Protein AF-A0A9D9P5X5-F1 (afdb_monomer)

pLDDT: mean 81.69, std 18.28, range [37.97, 97.06]

Mean predicted aligned error: 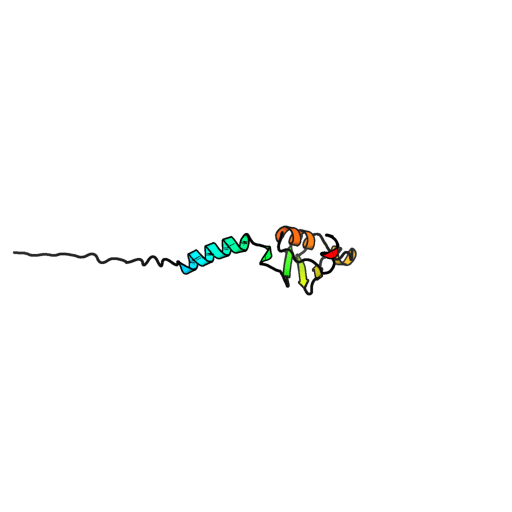11.42 Å

Nearest PDB structures (foldseek):
  2it9-assembly2_D  TM=4.334E-01  e=1.826E+00  Prochlorococcus marinus str. NATL2A
  5a9z-assembly1_AP  TM=3.724E-01  e=2.534E+00  Thermus thermophilus HB8
  1e8s-assembly1_A  TM=2.461E-01  e=3.756E+00  Homo sapiens
  9asn-assembly1_B  TM=2.417E-01  e=7.727E+00  Homo sapiens

Sequence (104 aa):
MFMVGQARRDGPEGGWIMNSSLIGKIEKARRYAAEPERVQVQSLHVRFRGEHDVYDVLFADGSWSCTCHSFEALGLGTCSHIMALERLLGPIAPQAVGQAERVS

Structure (mmCIF, N/CA/C/O backbone):
data_AF-A0A9D9P5X5-F1
#
_entry.id   AF-A0A9D9P5X5-F1
#
loop_
_atom_site.group_PDB
_atom_site.id
_atom_site.type_symbol
_atom_site.label_atom_id
_atom_site.label_alt_id
_atom_site.label_comp_id
_atom_site.label_asym_id
_atom_site.label_entity_id
_atom_site.label_seq_id
_atom_site.pdbx_PDB_ins_code
_atom_site.Cartn_x
_atom_site.Cartn_y
_atom_site.Cartn_z
_atom_site.occupancy
_atom_site.B_iso_or_equiv
_atom_site.auth_seq_id
_atom_site.auth_comp_id
_atom_site.auth_asym_id
_atom_site.auth_atom_id
_atom_site.pdbx_PDB_model_num
ATOM 1 N N . MET A 1 1 ? -57.239 58.183 17.688 1.00 45.16 1 MET A N 1
ATOM 2 C CA . MET A 1 1 ? -57.177 58.121 16.211 1.00 45.16 1 MET A CA 1
ATOM 3 C C . MET A 1 1 ? -55.717 58.376 15.849 1.00 45.16 1 MET A C 1
ATOM 5 O O . MET A 1 1 ? -55.295 59.506 15.980 1.00 45.16 1 MET A O 1
ATOM 9 N N . PHE A 1 2 ? -54.828 57.408 15.627 1.00 40.81 2 PHE A N 1
ATOM 10 C CA . PHE A 1 2 ? -54.919 56.085 15.005 1.00 40.81 2 PHE A CA 1
ATOM 11 C C . PHE A 1 2 ? -54.018 55.061 15.726 1.00 40.81 2 PHE A C 1
ATOM 13 O O . PHE A 1 2 ? -52.931 55.401 16.181 1.00 40.81 2 PHE A O 1
ATOM 20 N N . MET A 1 3 ? -54.467 53.803 15.770 1.00 47.62 3 MET A N 1
ATOM 21 C CA . MET A 1 3 ? -53.602 52.633 15.930 1.00 47.62 3 MET A CA 1
ATOM 22 C C . MET A 1 3 ? -52.882 52.352 14.606 1.00 47.62 3 MET A C 1
ATOM 24 O O . MET A 1 3 ? -53.569 52.135 13.614 1.00 47.62 3 MET A O 1
ATOM 28 N N . VAL A 1 4 ? -51.549 52.275 14.604 1.00 59.31 4 VAL A N 1
ATOM 29 C CA . VAL A 1 4 ? -50.717 51.502 13.653 1.00 59.31 4 VAL A CA 1
ATOM 30 C C . VAL A 1 4 ? -49.399 51.242 14.391 1.00 59.31 4 VAL A C 1
ATOM 32 O O . VAL A 1 4 ? -48.816 52.174 14.922 1.00 59.31 4 VAL A O 1
ATOM 35 N N . GLY A 1 5 ? -48.837 50.055 14.535 1.00 47.47 5 GLY A N 1
ATOM 36 C CA . GLY A 1 5 ? -49.134 48.731 14.029 1.00 47.47 5 GLY A CA 1
ATOM 37 C C . GLY A 1 5 ? -47.915 47.904 14.429 1.00 47.47 5 GLY A C 1
ATOM 38 O O . GLY A 1 5 ? -46.790 48.237 14.067 1.00 47.47 5 GLY A O 1
ATOM 39 N N . GLN A 1 6 ? -48.130 46.882 15.252 1.00 52.47 6 GLN A N 1
ATOM 40 C CA . GLN A 1 6 ? -47.128 45.879 15.594 1.00 52.47 6 GLN A CA 1
ATOM 41 C C . GLN A 1 6 ? -46.694 45.176 14.301 1.00 52.47 6 GLN A C 1
ATOM 43 O O . GLN A 1 6 ? -47.426 44.333 13.785 1.00 52.47 6 GLN A O 1
ATOM 48 N N . ALA A 1 7 ? -45.526 45.525 13.766 1.00 50.75 7 ALA A N 1
ATOM 49 C CA . ALA A 1 7 ? -44.905 44.777 12.683 1.00 50.75 7 ALA A CA 1
ATOM 50 C C . ALA A 1 7 ? -43.872 43.823 13.284 1.00 50.75 7 ALA A C 1
ATOM 52 O O . ALA A 1 7 ? -42.708 44.170 13.492 1.00 50.75 7 ALA A O 1
ATOM 53 N N . ARG A 1 8 ? -44.356 42.613 13.579 1.00 54.16 8 ARG A N 1
ATOM 54 C CA . ARG A 1 8 ? -43.540 41.410 13.742 1.00 54.16 8 ARG A CA 1
ATOM 55 C C . ARG A 1 8 ? -42.571 41.314 12.564 1.00 54.16 8 ARG A C 1
ATOM 57 O O . ARG A 1 8 ? -42.993 41.438 11.416 1.00 54.16 8 ARG A O 1
ATOM 64 N N . ARG A 1 9 ? -41.288 41.087 12.838 1.00 51.84 9 ARG A N 1
ATOM 65 C CA . ARG A 1 9 ? -40.379 40.511 11.845 1.00 51.84 9 ARG A CA 1
ATOM 66 C C . ARG A 1 9 ? -40.104 39.085 12.277 1.00 51.84 9 ARG A C 1
ATOM 68 O O . ARG A 1 9 ? -39.296 38.846 13.169 1.00 51.84 9 ARG A O 1
ATOM 75 N N . ASP A 1 10 ? -40.873 38.191 11.674 1.00 50.31 10 ASP A N 1
ATOM 76 C CA . ASP A 1 10 ? -40.660 36.752 11.690 1.00 50.31 10 ASP A CA 1
ATOM 77 C C . ASP A 1 10 ? -39.300 36.423 11.032 1.00 50.31 10 ASP A C 1
ATOM 79 O O . ASP A 1 10 ? -38.804 37.184 10.197 1.00 50.31 10 ASP A O 1
ATOM 83 N N . GLY A 1 11 ? -38.667 35.337 11.493 1.00 55.31 11 GLY A N 1
ATOM 84 C CA . GLY A 1 11 ? -37.247 35.006 11.308 1.00 55.31 11 GLY A CA 1
ATOM 85 C C . GLY A 1 11 ? -36.770 34.725 9.874 1.00 55.31 11 GLY A C 1
ATOM 86 O O . GLY A 1 11 ? -37.530 34.739 8.910 1.00 55.31 11 GLY A O 1
ATOM 87 N N . PRO A 1 12 ? -35.495 34.334 9.742 1.00 50.19 12 PRO A N 1
ATOM 88 C CA . PRO A 1 12 ? -35.294 32.949 9.345 1.00 50.19 12 PRO A CA 1
ATOM 89 C C . PRO A 1 12 ? -34.722 32.172 10.519 1.00 50.19 12 PRO A C 1
ATOM 91 O O . PRO A 1 12 ? -33.592 32.397 10.955 1.00 50.19 12 PRO A O 1
ATOM 94 N N . GLU A 1 13 ? -35.506 31.210 10.996 1.00 54.66 13 GLU A N 1
ATOM 95 C CA . GLU A 1 13 ? -34.965 30.043 11.671 1.00 54.66 13 GLU A CA 1
ATOM 96 C C . GLU A 1 13 ? -34.089 29.304 10.655 1.00 54.66 13 GLU A C 1
ATOM 98 O O . GLU A 1 13 ? -34.511 28.384 9.957 1.00 54.66 13 GLU A O 1
ATOM 103 N N . GLY A 1 14 ? -32.844 29.762 10.530 1.00 51.06 14 GLY A N 1
ATOM 104 C CA . GLY A 1 14 ? -31.758 28.953 10.027 1.00 51.06 14 GLY A CA 1
ATOM 105 C C . GLY A 1 14 ? -31.591 27.836 11.034 1.00 51.06 14 GLY A C 1
ATOM 106 O O . GLY A 1 14 ? -30.860 27.988 12.011 1.00 51.06 14 GLY A O 1
ATOM 107 N N . GLY A 1 15 ? -32.352 26.760 10.833 1.00 47.53 15 GLY A N 1
ATOM 108 C CA . GLY A 1 15 ? -32.189 25.509 11.537 1.00 47.53 15 GLY A CA 1
ATOM 109 C C . GLY A 1 15 ? -30.731 25.117 11.404 1.00 47.53 15 GLY A C 1
ATOM 110 O O . GLY A 1 15 ? -30.311 24.574 10.383 1.00 47.53 15 GLY A O 1
ATOM 111 N N . TRP A 1 16 ? -29.954 25.431 12.436 1.00 51.09 16 TRP A N 1
ATOM 112 C CA . TRP A 1 16 ? -28.702 24.775 12.720 1.00 51.09 16 TRP A CA 1
ATOM 113 C C . TRP A 1 16 ? -29.088 23.315 12.859 1.00 51.09 16 TRP A C 1
ATOM 115 O O . TRP A 1 16 ? -29.512 22.872 13.925 1.00 51.09 16 TRP A O 1
ATOM 125 N N . ILE A 1 17 ? -29.036 22.577 11.749 1.00 54.75 17 ILE A N 1
ATOM 126 C CA . ILE A 1 17 ? -29.053 21.130 11.787 1.00 54.75 17 ILE A CA 1
ATOM 127 C C . ILE A 1 17 ? -27.802 20.809 12.581 1.00 54.75 17 ILE A C 1
ATOM 129 O O . ILE A 1 17 ? -26.691 20.775 12.052 1.00 54.75 17 ILE A O 1
ATOM 133 N N . MET A 1 18 ? -27.995 20.652 13.886 1.00 60.34 18 MET A N 1
ATOM 134 C CA . MET A 1 18 ? -27.090 19.989 14.786 1.00 60.34 18 MET A CA 1
ATOM 135 C C . MET A 1 18 ? -26.941 18.609 14.180 1.00 60.34 18 MET A C 1
ATOM 137 O O . MET A 1 18 ? -27.714 17.695 14.463 1.00 60.34 18 MET A O 1
ATOM 141 N N . ASN A 1 19 ? -26.009 18.469 13.243 1.00 63.59 19 ASN A N 1
ATOM 142 C CA . ASN A 1 19 ? -25.774 17.210 12.581 1.00 63.59 19 ASN A CA 1
ATOM 143 C C . ASN A 1 19 ? -24.927 16.383 13.545 1.00 63.59 19 ASN A C 1
ATOM 145 O O . ASN A 1 19 ? -23.783 16.042 13.272 1.00 63.59 19 ASN A O 1
ATOM 149 N N . SER A 1 20 ? -25.487 16.125 14.730 1.00 64.38 20 SER A N 1
ATOM 150 C CA . SER A 1 20 ? -24.929 15.304 15.798 1.00 64.38 20 SER A CA 1
ATOM 151 C C . SER A 1 20 ? -24.495 13.949 15.243 1.00 64.38 20 SER A C 1
ATOM 153 O O . SER A 1 20 ? -23.477 13.402 15.656 1.00 64.38 20 SER A O 1
ATOM 155 N N . SER A 1 21 ? -25.200 13.468 14.213 1.00 77.94 21 SER A N 1
ATOM 156 C CA . SER A 1 21 ? -24.810 12.313 13.410 1.00 77.94 21 SER A CA 1
ATOM 157 C C . SER A 1 21 ? -23.486 12.509 12.656 1.00 77.94 21 SER A C 1
ATOM 159 O O . SER A 1 21 ? -22.635 11.626 12.714 1.00 77.94 21 SER A O 1
ATOM 161 N N . LEU A 1 22 ? -23.273 13.629 11.954 1.00 88.38 22 LEU A N 1
ATOM 162 C CA . LEU A 1 22 ? -21.998 13.943 11.291 1.00 88.38 22 LEU A CA 1
ATOM 163 C C . LEU A 1 22 ? -20.876 14.211 12.296 1.00 88.38 22 LEU A C 1
ATOM 165 O O . LEU A 1 22 ? -19.784 13.691 12.105 1.00 88.38 22 LEU A O 1
ATOM 169 N N . ILE A 1 23 ? -21.139 14.945 13.381 1.00 87.00 23 ILE A N 1
ATOM 170 C CA . ILE A 1 23 ? -20.148 15.192 14.442 1.00 87.00 23 ILE A CA 1
ATOM 171 C C . ILE A 1 23 ? -19.671 13.855 15.023 1.00 87.00 23 ILE A C 1
ATOM 173 O O . ILE A 1 23 ? -18.472 13.590 15.075 1.00 87.00 23 ILE A O 1
ATOM 177 N N . GLY A 1 24 ? -20.603 12.957 15.359 1.00 92.19 24 GLY A N 1
ATOM 178 C CA . GLY A 1 24 ? -20.269 11.615 15.833 1.00 92.19 24 GLY A CA 1
ATOM 179 C C . GLY A 1 24 ? -19.505 10.775 14.802 1.00 92.19 24 GLY A C 1
ATOM 180 O O . GLY A 1 24 ? -18.622 10.006 15.178 1.00 92.19 24 GLY A O 1
ATOM 181 N N . LYS A 1 25 ? -19.799 10.918 13.501 1.00 94.00 25 LYS A N 1
ATOM 182 C CA . LYS A 1 25 ? -19.040 10.252 12.426 1.00 94.00 25 LYS A CA 1
ATOM 183 C C . LYS A 1 25 ? -17.615 10.798 12.305 1.00 94.00 25 LYS A C 1
ATOM 185 O O . LYS A 1 25 ? -16.699 10.001 12.137 1.00 94.00 25 LYS A O 1
ATOM 190 N N . ILE A 1 26 ? -17.420 12.111 12.431 1.00 94.12 26 ILE A N 1
ATOM 191 C CA . ILE A 1 26 ? -16.095 12.751 12.392 1.00 94.12 26 ILE A CA 1
ATOM 192 C C . ILE A 1 26 ? -15.235 12.268 13.566 1.00 94.12 26 ILE A C 1
ATOM 194 O O . ILE A 1 26 ? -14.094 11.862 13.358 1.00 94.12 26 ILE A O 1
ATOM 198 N N . GLU A 1 27 ? -15.787 12.233 14.780 1.00 95.31 27 GLU A N 1
ATOM 199 C CA . GLU A 1 27 ? -15.068 11.738 15.962 1.00 95.31 27 GLU A CA 1
ATOM 200 C C . GLU A 1 27 ? -14.702 10.253 15.842 1.00 95.31 27 GLU A C 1
ATOM 202 O O . GLU A 1 27 ? -13.578 9.855 16.151 1.00 95.31 27 GLU A O 1
ATOM 207 N N . LYS A 1 28 ? -15.612 9.423 15.314 1.00 95.38 28 LYS A N 1
ATOM 208 C CA . LYS A 1 28 ? -15.306 8.017 15.017 1.00 95.38 28 LYS A CA 1
ATOM 209 C C . LYS A 1 28 ? -14.211 7.876 13.962 1.00 95.38 28 LYS A C 1
ATOM 211 O O . LYS A 1 28 ? -13.311 7.071 14.157 1.00 95.38 28 LYS A O 1
ATOM 216 N N . ALA A 1 29 ? -14.253 8.660 12.884 1.00 95.88 29 ALA A N 1
ATOM 217 C CA . ALA A 1 29 ? -13.232 8.621 11.840 1.00 95.88 29 ALA A CA 1
ATOM 218 C C . ALA A 1 29 ? -11.842 8.985 12.387 1.00 95.88 29 ALA A C 1
ATOM 220 O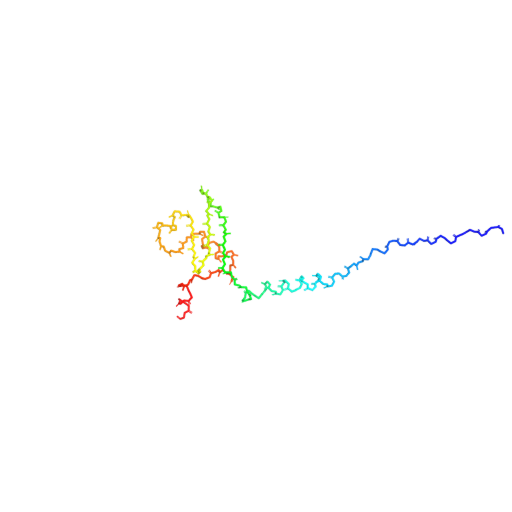 O . ALA A 1 29 ? -10.877 8.280 12.106 1.00 95.88 29 ALA A O 1
ATOM 221 N N . ARG A 1 30 ? -11.751 10.027 13.226 1.00 95.69 30 ARG A N 1
ATOM 222 C CA . ARG A 1 30 ? -10.507 10.404 13.921 1.00 95.69 30 ARG A CA 1
ATOM 223 C C . ARG A 1 30 ? -9.985 9.278 14.807 1.00 95.69 30 ARG A C 1
ATOM 225 O O . ARG A 1 30 ? -8.803 8.965 14.748 1.00 95.69 30 ARG A O 1
ATOM 232 N N . ARG A 1 31 ? -10.869 8.654 15.592 1.00 96.56 31 ARG A N 1
ATOM 233 C CA . ARG A 1 31 ? -10.517 7.508 16.436 1.00 96.56 31 ARG A CA 1
ATOM 234 C C . ARG A 1 31 ? -9.997 6.334 15.605 1.00 96.56 31 ARG A C 1
ATOM 236 O O . ARG A 1 31 ? -8.928 5.823 15.896 1.00 96.56 31 ARG A O 1
ATOM 243 N N . TYR A 1 32 ? -10.711 5.936 14.554 1.00 95.44 32 TYR A N 1
ATOM 244 C CA . TYR A 1 32 ? -10.311 4.800 13.718 1.00 95.44 32 TYR A CA 1
ATOM 245 C C . TYR A 1 32 ? -9.006 5.054 12.959 1.00 95.44 32 TYR A C 1
ATOM 247 O O . TYR A 1 32 ? -8.230 4.125 12.777 1.00 95.44 32 TYR A O 1
ATOM 255 N N . ALA A 1 33 ? -8.719 6.300 12.573 1.00 94.12 33 ALA A N 1
ATOM 256 C CA . ALA A 1 33 ? -7.432 6.661 11.982 1.00 94.12 33 ALA A CA 1
ATOM 257 C C . ALA A 1 33 ? -6.248 6.520 12.962 1.00 94.12 33 ALA A C 1
ATOM 259 O O . ALA A 1 33 ? -5.119 6.341 12.517 1.00 94.12 33 ALA A O 1
ATOM 260 N N . ALA A 1 34 ? -6.496 6.591 14.276 1.00 95.00 34 ALA A N 1
ATOM 261 C CA . ALA A 1 34 ? -5.487 6.388 15.319 1.00 95.00 34 ALA A CA 1
ATOM 262 C C . ALA A 1 34 ? -5.337 4.916 15.758 1.00 95.00 34 ALA A C 1
ATOM 264 O O . ALA A 1 34 ? -4.448 4.615 16.548 1.00 95.00 34 ALA A O 1
ATOM 265 N N . GLU A 1 35 ? -6.185 4.016 15.250 1.00 96.50 35 GLU A N 1
ATOM 266 C CA . GLU A 1 35 ? -6.234 2.583 15.583 1.00 96.50 35 GLU A CA 1
ATOM 267 C C . GLU 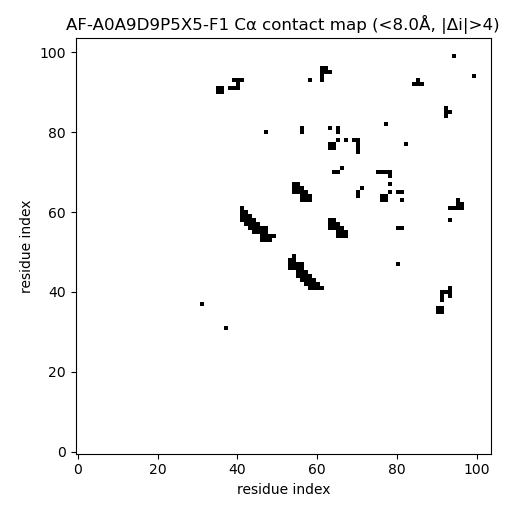A 1 35 ? -5.964 1.752 14.303 1.00 96.50 35 GLU A C 1
ATOM 269 O O . GLU A 1 35 ? -6.879 1.109 13.770 1.00 96.50 35 GLU A O 1
ATOM 274 N N . PRO A 1 36 ? -4.738 1.817 13.730 1.00 93.06 36 PRO A N 1
ATOM 275 C CA . PRO A 1 36 ? -4.412 1.237 12.423 1.00 93.06 36 PRO A CA 1
ATOM 276 C C . PRO A 1 36 ? -4.577 -0.287 12.364 1.00 93.06 36 PRO A C 1
ATOM 278 O O . PRO A 1 36 ? -4.847 -0.824 11.294 1.00 93.06 36 PRO A O 1
ATOM 281 N N . GLU A 1 37 ? -4.499 -0.982 13.499 1.00 93.56 37 GLU A N 1
ATOM 282 C CA . GLU A 1 37 ? -4.734 -2.424 13.630 1.00 93.56 37 GLU A CA 1
ATOM 283 C C . GLU A 1 37 ? -6.152 -2.855 13.228 1.00 93.56 37 GLU A C 1
ATOM 285 O O . GLU A 1 37 ? -6.405 -4.033 12.980 1.00 93.56 37 GLU A O 1
ATOM 290 N N . ARG A 1 38 ? -7.093 -1.908 13.139 1.00 93.50 38 ARG A N 1
ATOM 291 C CA . ARG A 1 38 ? -8.449 -2.165 12.640 1.00 93.50 38 ARG A CA 1
ATOM 292 C C . ARG A 1 38 ? -8.524 -2.314 11.126 1.00 93.50 38 ARG A C 1
ATOM 294 O O . ARG A 1 38 ? -9.575 -2.707 10.620 1.00 93.50 38 ARG A O 1
ATOM 301 N N . VAL A 1 39 ? -7.478 -1.927 10.404 1.00 92.75 39 VAL A N 1
ATOM 302 C CA . VAL A 1 39 ? -7.480 -1.840 8.946 1.00 92.75 39 VAL A CA 1
ATOM 303 C C . VAL A 1 39 ? -6.518 -2.870 8.378 1.00 92.75 39 VAL A C 1
ATOM 305 O O . VAL A 1 39 ? -5.373 -2.980 8.799 1.00 92.7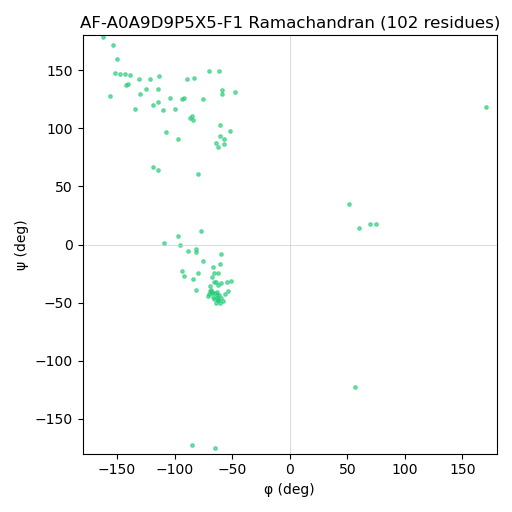5 39 VAL A O 1
ATOM 308 N N . GLN A 1 40 ? -6.980 -3.594 7.366 1.00 91.44 40 GLN A N 1
ATOM 309 C CA . GLN A 1 40 ? -6.147 -4.482 6.571 1.00 91.44 40 GLN A CA 1
ATOM 310 C C . GLN A 1 40 ? -6.377 -4.184 5.094 1.00 91.44 40 GLN A C 1
ATOM 312 O O . GLN A 1 40 ? -7.517 -4.150 4.626 1.00 91.44 40 GLN A O 1
ATOM 317 N N . VAL A 1 41 ? -5.291 -3.986 4.351 1.00 93.00 41 VAL A N 1
ATOM 318 C CA . VAL A 1 41 ? -5.350 -3.838 2.896 1.00 93.00 41 VAL A CA 1
ATOM 319 C C . VAL A 1 41 ? -5.335 -5.229 2.265 1.00 93.00 41 VAL A C 1
ATOM 321 O O . VAL A 1 41 ? -4.327 -5.927 2.320 1.00 93.00 41 VAL A O 1
ATOM 324 N N . GLN A 1 42 ? -6.463 -5.639 1.681 1.00 92.50 42 GLN A N 1
ATOM 325 C CA . GLN A 1 42 ? -6.588 -6.929 0.984 1.00 92.50 42 GLN A CA 1
ATOM 326 C C . GLN A 1 42 ? -6.027 -6.872 -0.439 1.00 92.50 42 GLN A C 1
ATOM 328 O O . GLN A 1 42 ? -5.373 -7.804 -0.895 1.00 92.50 42 GLN A O 1
ATOM 333 N N . SER A 1 43 ? -6.269 -5.758 -1.128 1.00 94.19 43 SER A N 1
ATOM 334 C CA . SER A 1 43 ? -5.775 -5.504 -2.475 1.00 94.19 43 SER A CA 1
ATOM 335 C C . SER A 1 43 ? -5.497 -4.020 -2.665 1.00 94.19 43 SER A C 1
ATOM 337 O O . SER A 1 43 ? -6.224 -3.180 -2.129 1.00 94.19 43 SER A O 1
ATOM 339 N N . LEU A 1 44 ? -4.492 -3.695 -3.467 1.00 95.69 44 LEU A N 1
ATOM 340 C CA . LEU A 1 44 ? -4.125 -2.326 -3.806 1.00 95.69 44 LEU A CA 1
ATOM 341 C C . LEU A 1 44 ? -3.726 -2.263 -5.278 1.00 95.69 44 LEU A C 1
ATOM 343 O O . LEU A 1 44 ? -2.999 -3.128 -5.747 1.00 95.69 44 LEU A O 1
ATOM 347 N N . HIS A 1 45 ? -4.150 -1.222 -5.990 1.00 96.81 45 HIS A N 1
ATOM 348 C CA . HIS A 1 45 ? -3.643 -0.907 -7.324 1.00 96.81 45 HIS A CA 1
ATOM 349 C C . HIS A 1 45 ? -3.359 0.589 -7.388 1.00 96.81 45 HIS A C 1
ATOM 351 O O . HIS A 1 45 ? -4.257 1.413 -7.220 1.00 96.81 45 HIS A O 1
ATOM 357 N N . VAL A 1 46 ? -2.088 0.936 -7.573 1.00 96.75 46 VAL A N 1
ATOM 358 C CA . VAL A 1 46 ? -1.614 2.316 -7.617 1.00 96.75 46 VAL A CA 1
ATOM 359 C C . VAL A 1 46 ? -0.854 2.555 -8.904 1.00 96.75 46 VAL A C 1
ATOM 361 O O . VAL A 1 46 ? 0.053 1.810 -9.262 1.00 96.75 46 VAL A O 1
ATOM 364 N N . ARG A 1 47 ? -1.178 3.672 -9.549 1.00 97.06 47 ARG A N 1
ATOM 365 C CA . ARG A 1 47 ? -0.387 4.231 -10.635 1.00 97.06 47 ARG A CA 1
ATOM 366 C C . ARG A 1 47 ? 0.701 5.133 -10.053 1.00 97.06 47 ARG A C 1
ATOM 368 O O . ARG A 1 47 ? 0.413 6.212 -9.540 1.00 97.06 47 ARG A O 1
ATOM 375 N N . PHE A 1 48 ? 1.944 4.685 -10.122 1.00 96.19 48 PHE A N 1
ATOM 376 C CA . PHE A 1 48 ? 3.113 5.350 -9.566 1.00 96.19 48 PHE A CA 1
ATOM 377 C C . PHE A 1 48 ? 3.871 6.107 -10.658 1.00 96.19 48 PHE A C 1
ATOM 379 O O . PHE A 1 48 ? 4.417 5.504 -11.577 1.00 96.19 48 PHE A O 1
ATOM 386 N N . ARG A 1 49 ? 3.950 7.435 -10.558 1.00 96.06 49 ARG A N 1
ATOM 387 C CA . ARG A 1 49 ? 4.770 8.245 -11.467 1.00 96.06 49 ARG A CA 1
ATOM 388 C C . ARG A 1 49 ? 6.214 8.273 -10.967 1.00 96.06 49 ARG A C 1
ATOM 390 O O . ARG A 1 49 ? 6.500 8.921 -9.963 1.00 96.06 49 ARG A O 1
ATOM 397 N N . GLY A 1 50 ? 7.098 7.566 -11.661 1.00 91.56 50 GLY A N 1
ATOM 398 C CA . GLY A 1 50 ? 8.538 7.676 -11.465 1.00 91.56 50 GLY A CA 1
ATOM 399 C C . GLY A 1 50 ? 9.129 8.831 -12.273 1.00 91.56 50 GLY A C 1
ATOM 400 O O . GLY A 1 50 ? 8.411 9.613 -12.892 1.00 91.56 50 GLY A O 1
ATOM 401 N N . GLU A 1 51 ? 10.457 8.910 -12.280 1.00 90.69 51 GLU A N 1
ATOM 402 C CA . GLU A 1 51 ? 11.189 9.878 -13.111 1.00 90.69 51 GLU A CA 1
ATOM 403 C C . GLU A 1 51 ? 10.981 9.620 -14.609 1.00 90.69 51 GLU A C 1
ATOM 405 O O . GLU A 1 51 ? 10.600 10.505 -15.367 1.00 90.69 51 GLU A O 1
ATOM 410 N N . HIS A 1 52 ? 11.178 8.369 -15.028 1.00 88.44 52 HIS A N 1
ATOM 411 C CA . HIS A 1 52 ? 11.241 8.021 -16.447 1.00 88.44 52 HIS A CA 1
ATOM 412 C C . HIS A 1 52 ? 9.894 7.610 -17.046 1.00 88.44 52 HIS A C 1
ATOM 414 O O . HIS A 1 52 ? 9.702 7.748 -18.249 1.00 88.44 52 HIS A O 1
ATOM 420 N N . ASP A 1 53 ? 8.981 7.081 -16.227 1.00 94.06 53 ASP A N 1
ATOM 421 C CA . ASP A 1 53 ? 7.698 6.558 -16.694 1.00 94.06 53 ASP A CA 1
ATOM 422 C C . ASP A 1 53 ? 6.686 6.429 -15.544 1.00 94.06 53 ASP A C 1
ATOM 424 O O . ASP A 1 53 ? 6.975 6.719 -14.377 1.00 94.06 53 ASP A O 1
ATOM 428 N N . VAL A 1 54 ? 5.487 5.981 -15.887 1.00 95.25 54 VAL A N 1
ATOM 429 C CA . VAL A 1 54 ? 4.406 5.640 -14.982 1.00 95.25 54 VAL A CA 1
ATOM 430 C C . VAL A 1 54 ? 4.292 4.122 -14.876 1.00 95.25 54 VAL A C 1
ATOM 432 O O . VAL A 1 54 ? 4.127 3.424 -15.870 1.00 95.25 54 VAL A O 1
ATOM 435 N N . TYR A 1 55 ? 4.331 3.621 -13.648 1.00 95.00 55 TYR A N 1
ATOM 436 C CA . TYR A 1 55 ? 4.305 2.198 -13.337 1.00 95.00 55 TYR A CA 1
ATOM 437 C C . TYR A 1 55 ? 3.021 1.834 -12.610 1.00 95.00 55 TYR A C 1
ATOM 439 O O . TYR A 1 55 ? 2.534 2.595 -11.775 1.00 95.00 55 TYR A O 1
ATOM 447 N N . ASP A 1 56 ? 2.499 0.646 -12.871 1.00 96.81 56 ASP A N 1
ATOM 448 C CA . ASP A 1 56 ? 1.422 0.077 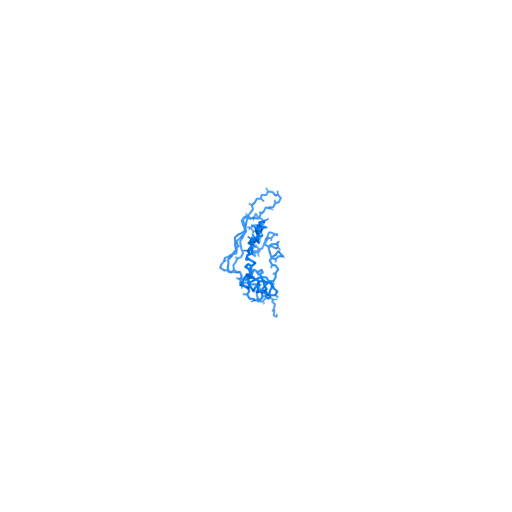-12.079 1.00 96.81 56 ASP A CA 1
ATOM 449 C C . ASP A 1 56 ? 2.040 -0.769 -10.964 1.00 96.81 56 ASP A C 1
ATOM 451 O O . ASP A 1 56 ? 2.887 -1.633 -11.205 1.00 96.81 56 ASP A O 1
ATOM 455 N N . VAL A 1 57 ? 1.648 -0.479 -9.725 1.00 96.12 57 VAL A N 1
ATOM 456 C CA . VAL A 1 57 ? 2.025 -1.242 -8.535 1.00 96.12 57 VAL A CA 1
ATOM 457 C C . VAL A 1 57 ? 0.769 -1.885 -7.978 1.00 96.12 57 VAL A C 1
ATOM 459 O O . VAL A 1 57 ? -0.203 -1.188 -7.671 1.00 96.12 57 VAL A O 1
ATOM 462 N N . LEU A 1 58 ? 0.784 -3.208 -7.862 1.00 96.31 58 LEU A N 1
ATOM 463 C CA . LEU A 1 58 ? -0.345 -3.982 -7.380 1.00 96.31 58 LEU A CA 1
ATOM 464 C C . LEU A 1 58 ? 0.052 -4.795 -6.153 1.00 96.31 58 LEU A C 1
ATOM 466 O O . LEU A 1 58 ? 1.149 -5.346 -6.080 1.00 96.31 58 LEU A O 1
ATOM 470 N N . PHE A 1 59 ? -0.876 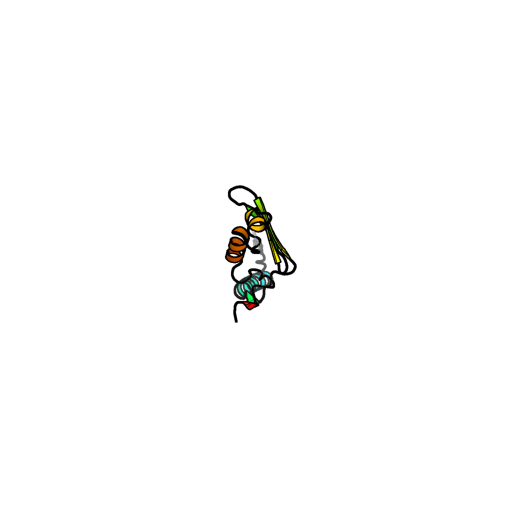-4.901 -5.213 1.00 95.31 59 PHE A N 1
ATOM 471 C CA . PHE A 1 59 ? -0.866 -5.913 -4.172 1.00 95.31 59 PHE A CA 1
ATOM 472 C C . PHE A 1 59 ? -2.128 -6.754 -4.321 1.00 95.31 59 PHE A C 1
ATOM 474 O O . PHE A 1 59 ? -3.233 -6.210 -4.260 1.00 95.31 59 PHE A O 1
ATOM 481 N N . ALA A 1 60 ? -1.968 -8.055 -4.535 1.00 93.81 60 ALA A N 1
ATOM 482 C CA . ALA A 1 60 ? -3.065 -9.010 -4.634 1.00 93.81 60 ALA A CA 1
ATOM 483 C C . ALA A 1 60 ? -2.587 -10.391 -4.180 1.00 93.81 60 ALA A C 1
ATOM 485 O O . ALA A 1 60 ? -1.409 -10.727 -4.334 1.00 93.81 60 ALA A O 1
ATOM 486 N N . ASP A 1 61 ? -3.496 -11.165 -3.585 1.00 89.69 61 ASP A N 1
ATOM 487 C CA . ASP A 1 61 ? -3.245 -12.541 -3.137 1.00 89.69 61 ASP A CA 1
ATOM 488 C C . ASP A 1 61 ? -1.989 -12.679 -2.256 1.00 89.69 61 ASP A C 1
ATOM 490 O O . ASP A 1 61 ? -1.252 -13.662 -2.315 1.00 89.69 61 ASP A O 1
ATOM 494 N N . GLY A 1 62 ? -1.716 -11.656 -1.437 1.00 89.75 62 GLY A N 1
ATOM 495 C CA . GLY A 1 62 ? -0.567 -11.650 -0.535 1.00 89.75 62 GLY A CA 1
ATOM 496 C C . GLY A 1 62 ? 0.787 -11.408 -1.212 1.00 89.75 62 GLY A C 1
ATOM 497 O O . GLY A 1 62 ? 1.825 -11.703 -0.616 1.00 89.75 62 GLY A O 1
ATOM 498 N N . SER A 1 63 ? 0.799 -10.884 -2.440 1.00 91.44 63 SER A N 1
ATOM 499 C CA . SER A 1 63 ? 2.013 -10.620 -3.214 1.00 91.44 63 SER A CA 1
ATOM 500 C C . SER A 1 63 ? 2.032 -9.207 -3.800 1.00 91.44 63 SER A C 1
ATOM 502 O O . SER A 1 63 ? 1.005 -8.677 -4.227 1.00 91.44 63 SER A O 1
ATOM 504 N N . TRP A 1 64 ? 3.218 -8.595 -3.813 1.00 93.94 64 TRP A N 1
ATOM 505 C CA . TRP A 1 64 ? 3.466 -7.337 -4.511 1.00 93.9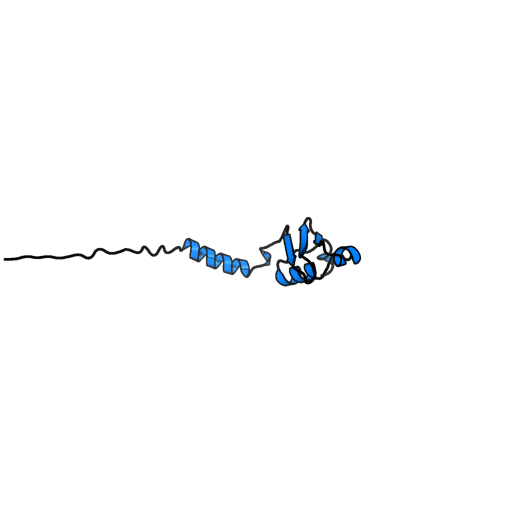4 64 TRP A CA 1
ATOM 506 C C . TRP A 1 64 ? 3.891 -7.608 -5.953 1.00 93.94 64 TRP A C 1
ATOM 508 O O . TRP A 1 64 ? 4.668 -8.524 -6.217 1.00 93.94 64 TRP A O 1
ATOM 518 N N . SER A 1 65 ? 3.445 -6.764 -6.876 1.00 93.94 65 SER A N 1
ATOM 519 C CA . SER A 1 65 ? 3.925 -6.725 -8.256 1.00 93.94 65 SER A CA 1
ATOM 520 C C . SER A 1 65 ? 4.077 -5.283 -8.725 1.00 93.94 65 SER A C 1
ATOM 522 O O . SER A 1 65 ? 3.339 -4.390 -8.307 1.00 93.94 65 SER A O 1
ATOM 524 N N . CYS A 1 66 ? 5.072 -5.036 -9.570 1.00 94.75 66 CYS A N 1
ATOM 525 C CA . CYS A 1 66 ? 5.305 -3.726 -10.158 1.00 94.75 66 CYS A CA 1
ATOM 526 C C . CYS A 1 66 ? 5.767 -3.885 -11.604 1.00 94.75 66 CYS A C 1
ATOM 528 O O . CYS A 1 66 ? 6.633 -4.710 -11.875 1.00 94.75 66 CYS A O 1
ATOM 530 N N . THR A 1 67 ? 5.247 -3.055 -12.510 1.00 94.31 67 THR A N 1
ATOM 531 C CA . THR A 1 67 ? 5.621 -3.065 -13.937 1.00 94.31 67 THR A CA 1
ATOM 532 C C . THR A 1 67 ? 6.972 -2.402 -14.234 1.00 94.31 67 THR A C 1
ATOM 534 O O . THR A 1 67 ? 7.282 -2.109 -15.386 1.00 94.31 67 THR A O 1
ATOM 537 N N . CYS A 1 68 ? 7.782 -2.093 -13.216 1.00 93.25 68 CYS A N 1
ATOM 538 C CA . CYS A 1 68 ? 9.082 -1.472 -13.441 1.00 93.25 68 CYS A CA 1
ATOM 539 C C . CYS A 1 68 ? 10.152 -2.509 -13.791 1.00 93.25 68 CYS A C 1
ATOM 541 O O . CYS A 1 68 ? 10.221 -3.583 -13.195 1.00 93.25 68 CYS A O 1
ATOM 543 N N . HIS A 1 69 ? 11.062 -2.134 -14.692 1.00 88.94 69 HIS A N 1
ATOM 544 C CA . HIS A 1 69 ? 12.150 -3.006 -15.139 1.00 88.94 69 HIS A CA 1
ATOM 545 C C . HIS A 1 69 ? 12.976 -3.573 -13.974 1.00 88.94 69 HIS A C 1
ATOM 547 O O . HIS A 1 69 ? 13.356 -4.736 -13.986 1.00 88.94 69 HIS A O 1
ATOM 553 N N . SER A 1 70 ? 13.256 -2.773 -12.940 1.00 85.56 70 SER A N 1
ATOM 554 C CA . SER A 1 70 ? 14.048 -3.231 -11.791 1.00 85.56 70 SER A CA 1
ATOM 555 C C . SER A 1 70 ? 13.367 -4.347 -11.000 1.00 85.56 70 SER A C 1
ATOM 557 O O . SER A 1 70 ? 14.064 -5.192 -10.449 1.00 85.56 70 SER A O 1
ATOM 559 N N . PHE A 1 71 ? 12.033 -4.355 -10.926 1.00 89.00 71 PHE A N 1
ATOM 560 C CA . PHE A 1 71 ? 11.293 -5.409 -10.234 1.00 89.00 71 PHE A CA 1
ATOM 561 C C . PHE A 1 71 ? 11.477 -6.752 -10.950 1.00 89.00 71 PHE A C 1
ATOM 563 O O . PHE A 1 71 ? 11.835 -7.744 -10.317 1.00 89.00 71 PHE A O 1
ATOM 570 N N . GLU A 1 72 ? 11.319 -6.750 -12.275 1.00 85.94 72 GLU A N 1
ATOM 571 C CA . GLU A 1 72 ? 11.526 -7.928 -13.120 1.00 85.94 72 GLU A CA 1
ATOM 572 C C . GLU A 1 72 ? 12.994 -8.370 -13.136 1.00 85.94 72 GLU A C 1
ATOM 574 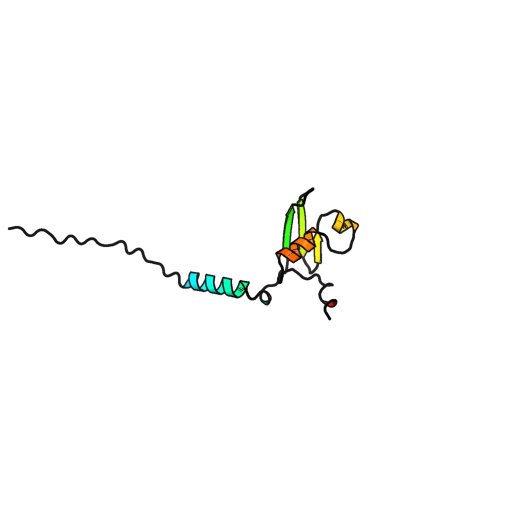O O . GLU A 1 72 ? 13.291 -9.548 -12.953 1.00 85.94 72 GLU A O 1
ATOM 579 N N . ALA A 1 73 ? 13.924 -7.425 -13.295 1.00 85.31 73 ALA A N 1
ATOM 580 C CA . ALA A 1 73 ? 15.348 -7.715 -13.429 1.00 85.31 73 ALA A CA 1
ATOM 581 C C . ALA A 1 73 ? 15.985 -8.246 -12.138 1.00 85.31 73 ALA A C 1
ATOM 583 O O . ALA A 1 73 ? 16.885 -9.080 -12.197 1.00 85.31 73 ALA A O 1
ATOM 584 N N . LEU A 1 74 ? 15.554 -7.753 -10.972 1.00 83.75 74 LEU A N 1
ATOM 585 C CA . LEU A 1 74 ? 16.106 -8.188 -9.689 1.00 83.75 74 LEU A CA 1
ATOM 586 C C . LEU A 1 74 ? 15.448 -9.476 -9.184 1.00 83.75 74 LEU A C 1
ATOM 588 O O . LEU A 1 74 ? 16.091 -10.225 -8.454 1.00 83.75 74 LEU A O 1
ATOM 592 N N . GLY A 1 75 ? 14.174 -9.725 -9.513 1.00 80.25 75 GLY A N 1
ATOM 593 C CA . GLY A 1 75 ? 13.447 -10.918 -9.061 1.00 80.25 75 GLY A CA 1
ATOM 594 C C . GLY A 1 75 ? 13.319 -11.043 -7.534 1.00 80.25 75 GLY A C 1
ATOM 595 O O . GLY A 1 75 ? 12.975 -12.105 -7.026 1.00 80.25 75 GLY A O 1
ATOM 596 N N . LEU A 1 76 ? 13.593 -9.968 -6.784 1.00 81.50 76 LEU A N 1
ATOM 597 C CA . LEU A 1 76 ? 13.601 -9.951 -5.315 1.00 81.50 76 LEU A CA 1
ATOM 598 C C . LEU A 1 76 ? 12.198 -9.806 -4.701 1.00 81.50 76 LEU A C 1
ATOM 600 O O . LEU A 1 76 ? 12.064 -9.797 -3.480 1.00 81.50 76 LEU A O 1
ATOM 604 N N . GLY A 1 77 ? 11.162 -9.631 -5.528 1.00 84.50 77 GLY A N 1
ATOM 605 C CA . GLY A 1 77 ? 9.798 -9.366 -5.063 1.00 84.50 77 GLY A CA 1
ATOM 606 C C . GLY A 1 77 ? 9.610 -7.977 -4.439 1.00 84.50 77 GLY A C 1
ATOM 607 O O . GLY A 1 77 ? 8.632 -7.750 -3.734 1.00 84.50 77 GLY A O 1
ATOM 608 N N . THR A 1 78 ? 10.532 -7.039 -4.681 1.00 88.81 78 THR A N 1
ATOM 609 C CA . THR A 1 78 ? 10.430 -5.643 -4.235 1.00 88.81 78 THR A CA 1
ATOM 610 C C . THR A 1 78 ? 11.147 -4.694 -5.199 1.00 88.81 78 THR A C 1
ATOM 612 O O . THR A 1 78 ? 12.003 -5.105 -5.983 1.00 88.81 78 THR A O 1
ATOM 615 N N . CYS A 1 79 ? 10.789 -3.412 -5.160 1.00 93.44 79 CYS A N 1
ATOM 616 C CA . CYS A 1 79 ? 11.419 -2.337 -5.923 1.00 93.44 79 CYS A CA 1
ATOM 617 C C . CYS A 1 79 ? 11.250 -0.997 -5.190 1.00 93.44 79 CYS A C 1
ATOM 619 O O . CYS A 1 79 ? 10.485 -0.897 -4.230 1.00 93.44 79 CYS A O 1
ATOM 621 N N . SER A 1 80 ? 11.911 0.064 -5.662 1.00 93.62 80 SER A N 1
ATOM 622 C CA . SER A 1 80 ? 11.806 1.407 -5.067 1.00 93.62 80 SER A CA 1
ATOM 623 C C . SER A 1 80 ? 10.364 1.921 -4.962 1.00 93.62 80 SER A C 1
ATOM 625 O O . SER A 1 80 ? 10.046 2.624 -4.006 1.00 93.62 80 SER A O 1
ATOM 627 N N . HIS A 1 81 ? 9.485 1.554 -5.899 1.00 94.50 81 HIS A N 1
ATOM 628 C CA . HIS A 1 81 ? 8.072 1.940 -5.878 1.00 94.50 81 HIS A CA 1
ATOM 629 C C . HIS A 1 81 ? 7.293 1.227 -4.766 1.00 94.50 81 HIS A C 1
ATOM 631 O O . HIS A 1 81 ? 6.547 1.877 -4.038 1.00 94.50 81 HIS A O 1
ATOM 637 N N . ILE A 1 82 ? 7.509 -0.082 -4.587 1.00 94.62 82 ILE A N 1
ATOM 638 C CA . ILE A 1 82 ? 6.913 -0.853 -3.484 1.00 94.62 82 ILE A CA 1
ATOM 639 C C . ILE A 1 82 ? 7.418 -0.300 -2.148 1.00 94.62 82 ILE A C 1
ATOM 641 O O . ILE A 1 82 ? 6.613 0.059 -1.296 1.00 94.62 82 ILE A O 1
ATOM 645 N N . MET A 1 83 ? 8.731 -0.085 -2.014 1.00 94.06 83 MET A N 1
ATOM 646 C CA . MET A 1 83 ? 9.324 0.511 -0.809 1.00 94.06 83 MET A CA 1
ATOM 647 C C . MET A 1 83 ? 8.781 1.918 -0.513 1.00 94.06 83 MET A C 1
ATOM 649 O O . MET A 1 83 ? 8.693 2.332 0.643 1.00 94.06 83 MET A O 1
ATOM 653 N N . ALA A 1 84 ? 8.456 2.700 -1.545 1.00 95.75 84 ALA A N 1
ATOM 654 C CA . ALA A 1 84 ? 7.825 4.005 -1.376 1.00 95.75 84 ALA A CA 1
ATOM 655 C C . ALA A 1 84 ? 6.376 3.866 -0.887 1.00 95.75 84 ALA A C 1
ATOM 657 O O . ALA A 1 84 ? 5.981 4.587 0.027 1.00 95.75 84 ALA A O 1
ATOM 658 N N . LEU A 1 85 ? 5.601 2.927 -1.439 1.00 95.19 85 LEU A N 1
ATOM 659 C CA . LEU A 1 85 ? 4.232 2.660 -0.990 1.00 95.19 85 LEU A CA 1
ATOM 660 C C . LEU A 1 85 ? 4.174 2.119 0.436 1.00 95.19 85 LEU A C 1
ATOM 662 O O . LEU A 1 85 ? 3.346 2.585 1.210 1.00 95.19 85 LEU A O 1
ATOM 666 N N . GLU A 1 86 ? 5.071 1.210 0.813 1.00 94.25 86 GLU A N 1
ATOM 667 C CA . GLU A 1 86 ? 5.182 0.714 2.189 1.00 94.25 86 GLU A CA 1
ATOM 668 C C . GLU A 1 86 ? 5.407 1.872 3.175 1.00 94.25 86 GLU A C 1
ATOM 670 O O . GLU A 1 86 ? 4.746 1.953 4.208 1.00 94.25 86 GLU A O 1
ATOM 675 N N . ARG A 1 87 ? 6.265 2.840 2.824 1.00 94.94 87 ARG A N 1
ATOM 676 C CA . ARG A 1 87 ? 6.499 4.046 3.640 1.00 94.94 87 ARG A CA 1
ATOM 677 C C . ARG A 1 87 ? 5.297 4.989 3.683 1.00 94.94 87 ARG A C 1
ATOM 679 O O . ARG A 1 87 ? 5.036 5.571 4.731 1.00 94.94 87 ARG A O 1
ATOM 686 N N . LEU A 1 88 ? 4.588 5.160 2.567 1.00 95.00 88 LEU A N 1
ATOM 687 C CA . LEU A 1 88 ? 3.403 6.024 2.485 1.00 95.00 88 LEU A CA 1
ATOM 688 C C . LEU A 1 88 ? 2.216 5.455 3.270 1.00 95.00 88 LEU A C 1
ATOM 690 O O . LEU A 1 88 ? 1.489 6.209 3.911 1.00 95.00 88 LEU A O 1
ATOM 694 N N . LEU A 1 89 ? 2.018 4.138 3.213 1.00 94.12 89 LEU A N 1
ATOM 695 C CA . LEU A 1 89 ? 0.947 3.435 3.920 1.00 94.12 89 LEU A CA 1
ATOM 696 C C . LEU A 1 89 ? 1.289 3.209 5.399 1.00 94.12 89 LEU A C 1
ATOM 698 O O . LEU A 1 89 ? 0.388 3.089 6.227 1.00 94.12 89 LEU A O 1
ATOM 702 N N . GLY A 1 90 ? 2.576 3.176 5.746 1.00 94.00 90 GLY A N 1
ATOM 703 C CA . GLY A 1 90 ? 3.043 3.048 7.119 1.00 94.00 90 GLY A CA 1
ATOM 704 C C . GLY A 1 90 ? 2.480 1.788 7.791 1.00 94.00 90 GLY A C 1
ATOM 705 O O . GLY A 1 90 ? 2.677 0.690 7.272 1.00 94.00 90 GLY A O 1
ATOM 706 N N . PRO A 1 91 ? 1.770 1.905 8.927 1.00 92.88 91 PRO A N 1
ATOM 707 C CA . PRO A 1 91 ? 1.323 0.744 9.700 1.00 92.88 91 PRO A CA 1
ATOM 708 C C . PRO A 1 91 ? 0.281 -0.125 8.983 1.00 92.88 91 PRO A C 1
ATOM 710 O O . PRO A 1 91 ? 0.113 -1.281 9.354 1.00 92.88 91 PRO A O 1
ATOM 713 N N . ILE A 1 92 ? -0.408 0.401 7.963 1.00 94.38 92 ILE A N 1
ATOM 714 C CA . ILE A 1 92 ? -1.412 -0.354 7.195 1.00 94.38 92 ILE A CA 1
ATOM 715 C C . ILE A 1 92 ? -0.843 -0.947 5.898 1.00 94.38 92 ILE A C 1
ATOM 717 O O . ILE A 1 92 ? -1.602 -1.455 5.071 1.00 94.38 92 ILE A O 1
ATOM 721 N N . ALA A 1 93 ? 0.473 -0.851 5.683 1.00 93.50 93 ALA A N 1
ATOM 722 C CA . ALA A 1 93 ? 1.115 -1.395 4.496 1.00 93.50 93 ALA A CA 1
ATOM 723 C C . ALA A 1 93 ? 0.862 -2.914 4.387 1.00 93.50 93 ALA A C 1
ATOM 725 O O . ALA A 1 93 ? 1.106 -3.645 5.357 1.00 93.50 93 ALA A O 1
ATOM 726 N N . PRO A 1 94 ? 0.393 -3.404 3.223 1.00 91.69 94 PRO A N 1
ATOM 727 C CA . PRO A 1 94 ? 0.191 -4.826 3.015 1.00 91.69 94 PRO A CA 1
ATOM 728 C C . PRO A 1 94 ? 1.488 -5.615 3.201 1.00 91.69 94 PRO A C 1
ATOM 730 O O . PRO A 1 94 ? 2.533 -5.263 2.654 1.00 91.69 94 PRO A O 1
ATOM 733 N N . GLN A 1 95 ? 1.400 -6.708 3.952 1.00 84.31 95 GLN A N 1
ATOM 734 C CA . GLN A 1 95 ? 2.517 -7.614 4.192 1.00 84.31 95 GLN A CA 1
ATOM 735 C C . GLN A 1 95 ? 2.462 -8.744 3.165 1.00 84.31 95 GLN A C 1
ATOM 737 O O . GLN A 1 95 ? 1.440 -9.421 3.043 1.00 84.31 95 GLN A O 1
ATOM 742 N N . ALA A 1 96 ? 3.550 -8.963 2.427 1.00 82.44 96 ALA A N 1
ATOM 743 C CA . ALA A 1 96 ? 3.626 -10.121 1.542 1.00 82.44 96 ALA A CA 1
ATOM 744 C C . ALA A 1 96 ? 3.733 -11.422 2.360 1.00 82.44 96 ALA A C 1
ATOM 746 O O . ALA A 1 96 ? 4.345 -11.434 3.430 1.00 82.44 96 ALA A O 1
ATOM 747 N N . VAL A 1 97 ? 3.201 -12.531 1.835 1.00 71.06 97 VAL A N 1
ATOM 748 C CA . VAL A 1 97 ? 3.066 -13.836 2.530 1.00 71.06 97 VAL A CA 1
ATOM 749 C C . VAL A 1 97 ? 4.404 -14.447 3.006 1.00 71.06 97 VAL A C 1
ATOM 751 O O . VAL A 1 97 ? 4.403 -15.375 3.801 1.00 71.06 97 VAL A O 1
ATOM 754 N N . GLY A 1 98 ? 5.561 -13.887 2.633 1.00 62.12 98 GLY A N 1
ATOM 755 C CA . GLY A 1 98 ? 6.887 -14.288 3.138 1.00 62.12 98 GLY A CA 1
ATOM 756 C C . GLY A 1 98 ? 7.589 -13.292 4.076 1.00 62.12 98 GLY A C 1
ATOM 757 O O . GLY A 1 98 ? 8.730 -13.534 4.467 1.00 62.12 98 GLY A O 1
ATOM 758 N N . GLN A 1 99 ? 6.971 -12.154 4.408 1.00 56.84 99 GLN A N 1
ATOM 759 C CA . GLN A 1 99 ? 7.586 -11.114 5.252 1.00 56.84 99 GLN A CA 1
ATOM 760 C C . GLN A 1 99 ? 7.233 -11.257 6.743 1.00 56.84 99 GLN A C 1
ATOM 762 O O . GLN A 1 99 ? 8.008 -10.822 7.592 1.00 56.84 99 GLN A O 1
ATOM 767 N N . ALA A 1 100 ? 6.118 -11.922 7.069 1.00 54.50 100 ALA A N 1
ATOM 768 C CA . ALA A 1 100 ? 5.662 -12.115 8.449 1.00 54.50 100 ALA A CA 1
ATOM 769 C C . ALA A 1 100 ? 6.577 -13.039 9.283 1.00 54.50 100 ALA A C 1
ATOM 771 O O . ALA A 1 100 ? 6.685 -12.863 10.490 1.00 54.50 100 ALA A O 1
ATOM 772 N N . GLU A 1 101 ? 7.286 -13.979 8.649 1.00 46.69 101 GLU A N 1
ATOM 773 C CA . GLU A 1 101 ? 8.101 -14.995 9.340 1.00 46.69 101 GLU A CA 1
ATOM 774 C C . GLU A 1 101 ? 9.496 -14.494 9.773 1.00 46.69 101 GLU A C 1
ATOM 776 O O . GLU A 1 101 ? 10.243 -15.201 10.440 1.00 46.69 101 GLU A O 1
ATOM 781 N N . ARG A 1 102 ? 9.886 -13.270 9.386 1.00 48.53 102 ARG A N 1
ATOM 782 C CA . ARG A 1 102 ? 11.225 -12.711 9.663 1.00 48.53 102 ARG A CA 1
ATOM 783 C C . ARG A 1 102 ? 11.297 -11.830 10.915 1.00 48.53 102 ARG A C 1
ATOM 785 O O . ARG A 1 102 ? 12.365 -11.307 11.227 1.00 48.53 102 ARG A O 1
ATOM 792 N N . VAL A 1 103 ? 10.170 -11.658 11.604 1.00 48.16 103 VAL A N 1
ATOM 793 C CA . VAL A 1 103 ? 10.048 -10.931 12.876 1.00 48.16 103 VAL A CA 1
ATOM 794 C C . VAL A 1 103 ? 9.642 -11.937 13.956 1.00 48.16 103 VAL A C 1
ATOM 796 O O . VAL A 1 103 ? 8.531 -11.909 14.479 1.00 48.16 103 VAL A O 1
ATOM 799 N N . SER A 1 104 ? 10.509 -12.907 14.229 1.00 37.97 104 SER A N 1
ATOM 800 C CA . SER A 1 104 ? 10.401 -13.848 15.351 1.00 37.97 104 SER A CA 1
ATOM 801 C C . SER A 1 104 ? 11.792 -14.256 15.807 1.00 37.97 104 SER A C 1
ATOM 803 O O . SER A 1 104 ? 12.659 -14.445 14.924 1.00 37.97 104 SER A O 1
#

Secondary structure (DSSP, 8-state):
-------------------HHHHHHHHHHHHHHT-GGG---S-EEEEEE-SS-EEEEEEETTEEEE-SHHHHHH-SS--HHHHHHHHHHGGGPPPPTTTGGG--

Solvent-accessible surface area (backbone atoms only — not comparable to full-atom values): 6677 Å² total; per-residue (Å²): 140,79,94,82,77,91,76,80,79,78,79,81,82,74,75,75,71,76,50,58,69,57,55,54,48,52,54,49,51,56,52,51,71,74,43,49,88,80,52,78,58,72,63,46,80,43,82,44,76,56,95,90,52,75,32,52,37,35,35,48,92,46,39,63,48,51,73,43,68,64,27,66,74,64,66,72,70,55,40,75,66,55,58,48,48,41,63,73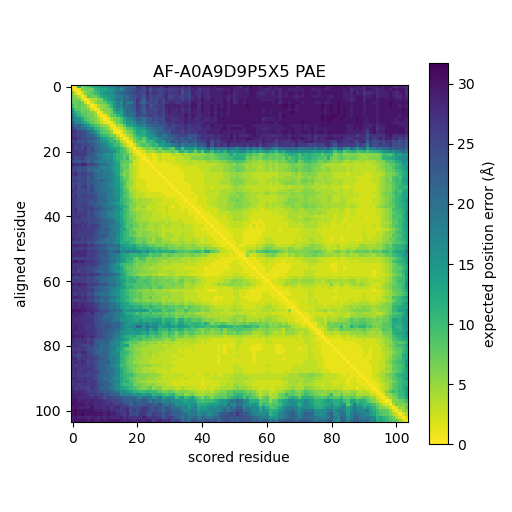,47,45,90,44,37,69,69,39,80,79,57,71,76,76,78,120

Foldseek 3Di:
DDDDDDDDDDDPPPPPPPCVVVVVVVVVVVVVVVVLVVDEDAKDWDFDDDPPGTKIWIDHPLAIDIPDPCCVVVVPSDDPRLVVQCVVCPPRRRHRPPRVVVPD

Radius of gyration: 27.33 Å; Cα contacts (8 Å, |Δi|>4): 91; chains: 1; bounding box: 73×73×33 Å